Protein AF-K1NGB9-F1 (afdb_monomer_lite)

Radius of gyration: 19.92 Å; chains: 1; bounding box: 55×33×44 Å

Organism: NCBI:txid883092

Foldseek 3Di:
DADPLQCDADPVSDSVNVVVVVVVVVVVVVVDDPVLVVLLVLLVVLVVLLVVLVVLVVCVVPVPDPPPDDDDPPHNPVSVVVVVVSVV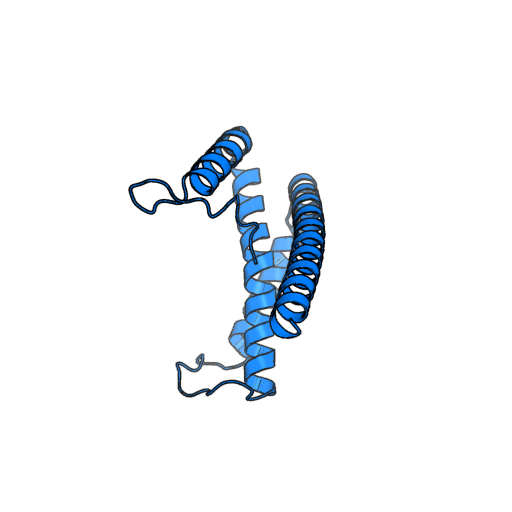VVVVDDPVSVVVSVVVVVVVVVSVVVVVVVVVVVVVVVVVVVVD

Structure (mmCIF, N/CA/C/O backbone):
data_AF-K1NGB9-F1
#
_entry.id   AF-K1NGB9-F1
#
loop_
_atom_site.group_PDB
_atom_site.id
_atom_site.type_symbol
_atom_site.label_atom_id
_atom_site.label_alt_id
_atom_site.label_comp_id
_atom_site.label_asym_id
_atom_site.label_entity_id
_atom_site.label_seq_id
_atom_site.pdbx_PDB_ins_code
_atom_site.Cartn_x
_atom_site.Cartn_y
_atom_site.Cartn_z
_atom_site.occupancy
_atom_site.B_iso_or_equiv
_atom_site.auth_seq_id
_atom_site.auth_comp_id
_atom_site.auth_asym_id
_atom_site.auth_atom_id
_atom_site.pdbx_PDB_model_num
ATOM 1 N N . MET A 1 1 ? 12.039 -2.456 -7.817 1.00 59.19 1 MET A N 1
ATOM 2 C CA . MET A 1 1 ? 10.860 -1.664 -7.423 1.00 59.19 1 MET A CA 1
ATOM 3 C C . MET A 1 1 ? 11.041 -0.980 -6.075 1.00 59.19 1 MET A C 1
ATOM 5 O O . MET A 1 1 ? 11.018 0.227 -6.084 1.00 59.19 1 MET A O 1
ATOM 9 N N . LEU A 1 2 ? 11.270 -1.632 -4.928 1.00 62.78 2 LEU A N 1
ATOM 10 C CA . LEU A 1 2 ? 11.457 -0.864 -3.674 1.00 62.78 2 LEU A CA 1
ATOM 11 C C . LEU A 1 2 ? 12.874 -0.259 -3.520 1.00 62.78 2 LEU A C 1
ATOM 13 O O . LEU A 1 2 ? 13.839 -0.877 -3.981 1.00 62.78 2 LEU A O 1
ATOM 17 N N . PRO A 1 3 ? 13.025 0.904 -2.844 1.00 65.88 3 PRO A N 1
ATOM 18 C CA . PRO A 1 3 ? 14.325 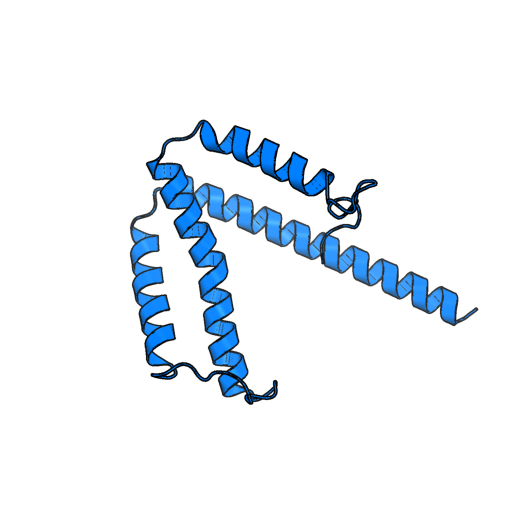1.520 -2.576 1.00 65.88 3 PRO A CA 1
ATOM 19 C C . PRO A 1 3 ? 15.264 0.549 -1.858 1.00 65.88 3 PRO A C 1
ATOM 21 O O . PRO A 1 3 ? 14.867 -0.102 -0.887 1.00 65.88 3 PRO A O 1
ATOM 24 N N . LYS A 1 4 ? 16.537 0.497 -2.277 1.00 69.81 4 LYS A N 1
ATOM 25 C CA . LYS A 1 4 ? 17.555 -0.435 -1.739 1.00 69.81 4 LYS A CA 1
ATOM 26 C C . LYS A 1 4 ? 17.689 -0.397 -0.210 1.00 69.81 4 LYS A C 1
ATOM 28 O O . LYS A 1 4 ? 18.096 -1.381 0.397 1.00 69.81 4 LYS A O 1
ATOM 33 N N . TRP A 1 5 ? 17.331 0.724 0.414 1.00 73.06 5 TRP A N 1
ATOM 34 C CA . TRP A 1 5 ? 17.377 0.899 1.862 1.00 73.06 5 TRP A CA 1
ATOM 35 C C . TRP A 1 5 ? 16.322 0.074 2.621 1.00 73.06 5 TRP A C 1
ATOM 37 O O . TRP A 1 5 ? 16.638 -0.478 3.671 1.00 73.06 5 TRP A O 1
ATOM 47 N N . ILE A 1 6 ? 15.111 -0.095 2.072 1.00 74.75 6 ILE A N 1
ATOM 48 C CA . ILE A 1 6 ? 14.038 -0.888 2.709 1.00 74.75 6 ILE A CA 1
ATOM 49 C C . ILE A 1 6 ? 14.372 -2.385 2.670 1.00 74.75 6 ILE A C 1
ATOM 51 O O . ILE A 1 6 ? 14.095 -3.121 3.615 1.00 74.75 6 ILE A O 1
ATOM 55 N N . GLY A 1 7 ? 15.025 -2.828 1.595 1.00 73.81 7 GLY A N 1
ATOM 56 C CA . GLY A 1 7 ? 15.476 -4.208 1.425 1.00 73.81 7 GLY A CA 1
ATOM 57 C C . GLY A 1 7 ? 16.779 -4.546 2.152 1.00 73.81 7 GLY A C 1
ATOM 58 O O . GLY A 1 7 ? 17.319 -5.625 1.917 1.00 73.81 7 GLY A O 1
ATOM 59 N N . LYS A 1 8 ? 17.329 -3.654 2.992 1.00 77.44 8 LYS A N 1
ATOM 60 C CA . LYS A 1 8 ? 18.610 -3.902 3.662 1.00 77.44 8 LYS A CA 1
ATOM 61 C C . LYS A 1 8 ? 18.480 -5.089 4.615 1.00 77.44 8 LYS A C 1
ATOM 63 O O . LYS A 1 8 ? 17.748 -5.046 5.605 1.00 77.44 8 LYS A O 1
ATOM 68 N N . LYS A 1 9 ? 19.228 -6.143 4.307 1.00 79.19 9 LYS A N 1
ATOM 69 C CA . LYS A 1 9 ? 19.233 -7.386 5.071 1.00 79.19 9 LYS A CA 1
ATOM 70 C C . LYS A 1 9 ? 20.263 -7.347 6.203 1.00 79.19 9 LYS A C 1
ATOM 72 O O . LYS A 1 9 ? 21.272 -6.648 6.110 1.00 79.19 9 LYS A O 1
ATOM 77 N N . ASN A 1 10 ? 19.984 -8.060 7.290 1.00 81.75 10 ASN A N 1
ATOM 78 C CA . ASN A 1 10 ? 20.920 -8.278 8.398 1.00 81.75 10 ASN A CA 1
ATOM 79 C C . ASN A 1 10 ? 21.771 -9.547 8.152 1.00 81.75 10 ASN A C 1
ATOM 81 O O . ASN A 1 10 ? 21.572 -10.244 7.162 1.00 81.75 10 ASN A O 1
ATOM 85 N N . LYS A 1 11 ? 22.687 -9.885 9.071 1.00 75.75 11 LYS A N 1
ATOM 86 C CA . LYS A 1 11 ? 23.576 -11.065 9.015 1.00 75.75 11 LYS A CA 1
ATOM 87 C C . LYS A 1 11 ? 22.857 -12.415 8.823 1.00 75.75 11 LYS A C 1
ATOM 89 O O . LYS A 1 11 ? 23.482 -13.355 8.360 1.00 75.75 11 LYS A O 1
ATOM 94 N N . HIS A 1 12 ? 21.565 -12.497 9.148 1.00 81.06 12 HIS A N 1
ATOM 95 C CA . HIS A 1 12 ? 20.712 -13.681 8.958 1.00 81.06 12 HIS A CA 1
ATOM 96 C C . HIS A 1 12 ? 19.797 -13.575 7.721 1.00 81.06 12 HIS A C 1
ATOM 98 O O . HIS A 1 12 ? 18.737 -14.185 7.683 1.00 81.06 12 HIS A O 1
ATOM 104 N N . ASP A 1 13 ? 20.143 -12.721 6.753 1.00 78.19 13 ASP A N 1
ATOM 105 C CA . ASP A 1 13 ? 19.395 -12.473 5.508 1.00 78.19 13 ASP A CA 1
ATOM 106 C C . ASP A 1 13 ? 17.949 -11.939 5.688 1.00 78.19 13 ASP A C 1
ATOM 108 O O . ASP A 1 13 ? 17.181 -11.810 4.736 1.00 78.19 13 ASP A O 1
ATOM 112 N N . ALA A 1 14 ? 17.577 -11.538 6.908 1.00 80.06 14 ALA A N 1
ATOM 113 C CA . ALA A 1 14 ? 16.288 -10.918 7.210 1.00 80.06 14 ALA A CA 1
ATOM 114 C C . ALA A 1 14 ? 16.283 -9.414 6.884 1.00 80.06 14 ALA A C 1
ATOM 116 O O . ALA A 1 14 ? 17.198 -8.684 7.281 1.00 80.06 14 ALA A O 1
ATOM 117 N N . ALA A 1 15 ? 15.229 -8.928 6.220 1.00 85.62 15 ALA A N 1
ATOM 118 C CA . ALA A 1 15 ? 15.016 -7.512 5.901 1.00 85.62 15 ALA A CA 1
ATOM 119 C C . ALA A 1 15 ? 14.595 -6.707 7.147 1.00 85.62 15 ALA A C 1
ATOM 121 O O . ALA A 1 15 ? 13.429 -6.358 7.330 1.00 85.62 15 ALA A O 1
ATOM 122 N N . TRP A 1 16 ? 15.554 -6.429 8.031 1.00 84.56 16 TRP A N 1
ATOM 123 C CA . TRP A 1 16 ? 15.291 -5.838 9.347 1.00 84.56 16 TRP A CA 1
ATOM 124 C C . TRP A 1 16 ? 14.622 -4.456 9.273 1.00 84.56 16 TRP A C 1
ATOM 126 O O . TRP A 1 16 ? 13.780 -4.146 10.112 1.00 84.56 16 TRP A O 1
ATOM 136 N N . VAL A 1 17 ? 14.945 -3.653 8.249 1.00 85.81 17 VAL A N 1
ATOM 137 C CA . VAL A 1 17 ? 14.340 -2.325 8.039 1.00 85.81 17 VAL A CA 1
ATOM 138 C C . VAL A 1 17 ? 12.846 -2.454 7.745 1.00 85.81 17 VAL A C 1
ATOM 140 O O . VAL A 1 17 ? 12.041 -1.740 8.338 1.00 85.81 17 VAL A O 1
ATOM 143 N N . ALA A 1 18 ? 12.460 -3.394 6.878 1.00 86.00 18 ALA A N 1
ATOM 144 C CA . ALA A 1 18 ? 11.060 -3.650 6.550 1.00 86.00 18 ALA A CA 1
ATOM 145 C C . ALA A 1 18 ? 10.271 -4.153 7.769 1.00 86.00 18 ALA A C 1
ATOM 147 O O . ALA A 1 18 ? 9.149 -3.706 8.002 1.00 86.00 18 ALA A O 1
ATOM 148 N N . ILE A 1 19 ? 10.880 -5.026 8.581 1.00 88.88 19 ILE A N 1
ATOM 149 C CA . ILE A 1 19 ? 10.266 -5.535 9.815 1.00 88.88 19 ILE A CA 1
ATOM 150 C C . ILE A 1 19 ? 10.007 -4.383 10.787 1.00 88.88 19 ILE A C 1
ATOM 152 O O . ILE A 1 19 ? 8.875 -4.210 11.235 1.00 88.88 19 ILE A O 1
ATOM 156 N N . LEU A 1 20 ? 11.016 -3.553 11.064 1.00 90.94 20 LEU A N 1
ATOM 157 C CA . LEU A 1 20 ? 10.871 -2.421 11.978 1.00 90.94 20 LEU A CA 1
ATOM 158 C C . LEU A 1 20 ? 9.808 -1.428 11.487 1.00 90.94 20 LEU A C 1
ATOM 160 O O . LEU A 1 20 ? 8.968 -0.987 12.267 1.00 90.94 20 LEU A O 1
ATOM 164 N N . LEU A 1 21 ? 9.799 -1.128 10.186 1.00 88.44 21 LEU A N 1
ATOM 165 C CA . LEU A 1 21 ? 8.797 -0.259 9.575 1.00 88.44 21 LEU A CA 1
ATOM 166 C C . LEU A 1 21 ? 7.378 -0.827 9.749 1.00 88.44 21 LEU A C 1
ATOM 168 O O . LEU A 1 21 ? 6.476 -0.113 10.184 1.00 88.44 21 LEU A O 1
ATOM 172 N N . SER A 1 22 ? 7.186 -2.120 9.473 1.00 89.94 22 SER A N 1
ATOM 173 C CA . SER A 1 22 ? 5.889 -2.786 9.648 1.00 89.94 22 SER A CA 1
ATOM 174 C C . SER A 1 22 ? 5.433 -2.817 11.111 1.00 89.94 22 SER A C 1
ATOM 176 O O . SER A 1 22 ? 4.251 -2.610 11.389 1.00 89.94 22 SER A O 1
ATOM 178 N N . ALA A 1 23 ? 6.365 -2.988 12.055 1.00 92.38 23 ALA A N 1
ATOM 179 C CA . ALA A 1 23 ? 6.078 -2.981 13.484 1.00 92.38 23 ALA A CA 1
ATOM 180 C C . ALA A 1 23 ? 5.613 -1.597 13.963 1.00 92.38 23 ALA A C 1
ATOM 182 O O . ALA A 1 23 ? 4.617 -1.502 14.676 1.00 92.38 23 ALA A O 1
ATOM 183 N N . ILE A 1 24 ? 6.274 -0.523 13.516 1.00 92.62 24 ILE A N 1
ATOM 184 C CA . ILE A 1 24 ? 5.886 0.859 13.843 1.00 92.62 24 ILE A CA 1
ATOM 185 C C . ILE A 1 24 ? 4.494 1.174 13.286 1.00 92.62 24 ILE A C 1
ATOM 187 O O . ILE A 1 24 ? 3.640 1.682 14.008 1.00 92.62 24 ILE A O 1
ATOM 191 N N . ILE A 1 25 ? 4.236 0.829 12.021 1.00 89.31 25 ILE A N 1
ATOM 192 C CA . ILE A 1 25 ? 2.926 1.046 11.390 1.00 89.31 25 ILE A CA 1
ATOM 193 C C . ILE A 1 25 ? 1.829 0.284 12.149 1.00 89.31 25 ILE A C 1
ATOM 195 O O . ILE A 1 25 ? 0.773 0.844 12.443 1.00 89.31 25 ILE A O 1
ATOM 199 N N . THR A 1 26 ? 2.098 -0.967 12.530 1.00 89.81 26 THR A N 1
ATOM 200 C CA . THR A 1 26 ? 1.163 -1.794 13.307 1.00 89.81 26 THR A CA 1
ATOM 201 C C . THR A 1 26 ? 0.887 -1.195 14.687 1.00 89.81 26 THR A C 1
ATOM 203 O O . THR A 1 26 ? -0.267 -1.135 15.106 1.00 89.81 26 THR A O 1
ATOM 206 N N . MET A 1 27 ? 1.918 -0.692 15.373 1.00 90.56 27 MET A N 1
ATOM 207 C CA . MET A 1 27 ? 1.787 -0.036 16.678 1.00 90.56 27 MET A CA 1
ATOM 208 C C . MET A 1 27 ? 0.930 1.234 16.611 1.00 90.56 27 MET A C 1
ATOM 210 O O . MET A 1 27 ? 0.195 1.530 17.546 1.00 90.56 27 MET A O 1
ATOM 214 N N . ILE A 1 28 ? 0.980 1.971 15.502 1.00 88.94 28 ILE A N 1
ATOM 215 C CA . ILE A 1 28 ? 0.112 3.136 15.297 1.00 88.94 28 ILE A CA 1
ATOM 216 C C . ILE A 1 28 ? -1.329 2.679 15.036 1.00 88.94 28 ILE A C 1
ATOM 218 O O . ILE A 1 28 ? -2.267 3.200 15.640 1.00 88.94 28 ILE A O 1
ATOM 222 N N . LEU A 1 29 ? -1.518 1.683 14.168 1.00 86.38 29 LEU A N 1
ATOM 223 C CA . LEU A 1 29 ? -2.839 1.197 13.758 1.00 86.38 29 LEU A CA 1
ATOM 224 C C . LEU A 1 29 ? -3.621 0.537 14.899 1.00 86.38 29 LEU A C 1
ATOM 226 O O . LEU A 1 29 ? -4.827 0.748 14.991 1.00 86.38 29 LEU A O 1
ATOM 230 N N . ILE A 1 30 ? -2.965 -0.210 15.793 1.00 89.38 30 ILE A N 1
ATOM 231 C CA . ILE A 1 30 ? -3.646 -0.933 16.883 1.00 89.38 30 ILE A CA 1
ATOM 232 C C . ILE A 1 30 ? -4.347 -0.005 17.890 1.00 89.38 30 ILE A C 1
ATOM 234 O O . ILE A 1 30 ? -5.244 -0.440 18.603 1.00 89.38 30 ILE A O 1
ATOM 238 N N . THR A 1 31 ? -3.984 1.282 17.929 1.00 88.19 31 THR A N 1
ATOM 239 C CA . THR A 1 31 ? -4.657 2.290 18.771 1.00 88.19 31 THR A CA 1
ATOM 240 C C . THR A 1 31 ? -6.076 2.624 18.302 1.00 88.19 31 THR A C 1
ATOM 242 O O . THR A 1 31 ? -6.832 3.277 19.020 1.00 88.19 31 THR A O 1
ATOM 245 N N . GLN A 1 32 ? -6.437 2.217 17.084 1.00 85.62 32 GLN A N 1
ATOM 246 C CA . GLN A 1 32 ? -7.720 2.520 16.463 1.00 85.62 32 GLN A CA 1
ATOM 247 C C . GLN A 1 32 ? -8.770 1.441 16.759 1.00 85.62 32 GLN A C 1
ATOM 249 O O . GLN A 1 32 ? -8.467 0.345 17.226 1.00 85.62 32 GLN A O 1
ATOM 254 N N . SER A 1 33 ? -10.040 1.740 16.471 1.00 88.62 33 SER A N 1
ATOM 255 C CA . SER A 1 33 ? -11.134 0.800 16.724 1.00 88.62 33 SER A CA 1
ATOM 256 C C . SER A 1 33 ? -11.075 -0.431 15.813 1.00 88.62 33 SER A C 1
ATOM 258 O O . SER A 1 33 ? -10.661 -0.358 14.654 1.00 88.62 33 SER A O 1
ATOM 260 N N . TYR A 1 34 ? -11.578 -1.562 16.316 1.00 86.50 34 TYR A N 1
ATOM 261 C CA . TYR A 1 34 ? -11.683 -2.807 15.551 1.00 86.50 34 TYR A CA 1
ATOM 262 C C . TYR A 1 34 ? -12.409 -2.612 14.209 1.00 86.50 34 TYR A C 1
ATOM 264 O O . TYR A 1 34 ? -11.898 -3.009 13.166 1.00 86.50 34 TYR A O 1
ATOM 272 N N . LEU A 1 35 ? -13.559 -1.924 14.211 1.00 85.00 35 LEU A N 1
ATOM 273 C CA . LEU A 1 35 ? -14.336 -1.661 12.991 1.00 85.00 35 LEU A CA 1
ATOM 274 C C . LEU A 1 35 ? -13.558 -0.827 11.962 1.00 85.00 35 LEU A C 1
ATOM 276 O O . LEU A 1 35 ? -13.692 -1.044 10.756 1.00 85.00 35 LEU A O 1
ATOM 280 N N . PHE A 1 36 ? -12.725 0.106 12.424 1.00 84.75 36 PHE A N 1
ATOM 281 C CA . PHE A 1 36 ? -11.858 0.879 11.543 1.00 84.75 36 PHE A CA 1
ATOM 282 C C . PHE A 1 36 ? -10.755 0.004 10.929 1.00 84.75 36 PHE A C 1
ATOM 284 O O . PHE A 1 36 ? -10.537 0.070 9.719 1.00 84.75 36 PHE A O 1
ATOM 291 N N . LEU A 1 37 ? -10.119 -0.863 11.723 1.00 86.69 37 LEU A N 1
ATOM 292 C CA . LEU A 1 37 ? -9.109 -1.812 11.240 1.00 86.69 37 LEU A CA 1
ATOM 293 C C . LEU A 1 37 ? -9.676 -2.779 10.195 1.00 86.69 37 LEU A C 1
ATOM 295 O O . LEU A 1 37 ? -9.078 -2.954 9.134 1.00 86.69 37 LEU A O 1
ATOM 299 N N . VAL A 1 38 ? -10.856 -3.347 10.465 1.00 85.38 38 VAL A N 1
ATOM 300 C CA . VAL A 1 38 ? -11.591 -4.204 9.521 1.00 85.38 38 VAL A CA 1
ATOM 301 C C . VAL A 1 38 ? -11.833 -3.4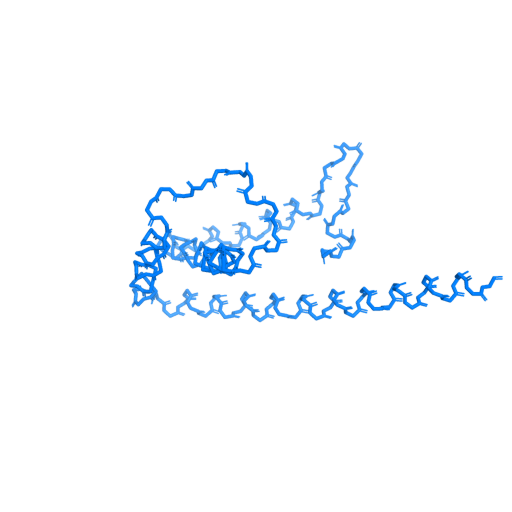54 8.216 1.00 85.38 38 VAL A C 1
ATOM 303 O O . VAL A 1 38 ? -11.525 -3.965 7.143 1.00 85.38 38 VAL A O 1
ATOM 306 N N . SER A 1 39 ? -12.306 -2.209 8.301 1.00 83.81 39 SER A N 1
ATOM 307 C CA . SER A 1 39 ? -12.568 -1.392 7.116 1.00 83.81 39 SER A CA 1
ATOM 308 C C . SER A 1 39 ? -11.296 -1.135 6.294 1.00 83.81 39 SER A C 1
ATOM 310 O O . SER A 1 39 ? -11.322 -1.235 5.069 1.00 83.81 39 SER A O 1
ATOM 312 N N . CYS A 1 40 ? -10.161 -0.876 6.953 1.00 84.25 40 CYS A N 1
ATOM 313 C CA . CYS A 1 40 ? -8.859 -0.731 6.296 1.00 84.25 40 CYS A CA 1
ATOM 314 C C . CYS A 1 40 ? -8.390 -2.016 5.598 1.00 84.25 40 CYS A C 1
ATOM 316 O O . CYS A 1 40 ? -7.909 -1.942 4.470 1.00 84.25 40 CYS A O 1
ATOM 318 N N . ILE A 1 41 ? -8.530 -3.190 6.224 1.00 86.44 41 ILE A N 1
ATOM 319 C CA . ILE A 1 41 ? -8.132 -4.476 5.616 1.00 86.44 41 ILE A CA 1
ATOM 320 C C . ILE A 1 41 ? -8.981 -4.779 4.384 1.00 86.44 41 ILE A C 1
ATOM 322 O O . ILE A 1 41 ? -8.458 -5.214 3.354 1.00 86.44 41 ILE A O 1
ATOM 326 N N . VAL A 1 42 ? -10.285 -4.519 4.473 1.00 83.50 42 VAL A N 1
ATOM 327 C CA . VAL A 1 42 ? -11.186 -4.670 3.336 1.00 83.50 42 VAL A CA 1
ATOM 328 C C . VAL A 1 42 ? -10.722 -3.730 2.215 1.00 83.50 42 VAL A C 1
ATOM 330 O O . VAL A 1 42 ? -10.457 -4.205 1.115 1.00 83.50 42 VAL A O 1
ATOM 333 N N . LEU A 1 43 ? -10.500 -2.438 2.493 1.00 83.81 43 LEU A N 1
ATOM 334 C CA . LEU A 1 43 ? -9.997 -1.466 1.510 1.00 83.81 43 LEU A CA 1
ATOM 335 C C . LEU A 1 43 ? -8.644 -1.865 0.885 1.00 83.81 43 LEU A C 1
ATOM 337 O O . LEU A 1 43 ? -8.443 -1.703 -0.317 1.00 83.81 43 LEU A O 1
ATOM 341 N N . ALA A 1 44 ? -7.715 -2.411 1.668 1.00 85.69 44 ALA A N 1
ATOM 342 C CA . ALA A 1 44 ? -6.440 -2.906 1.151 1.00 85.69 44 ALA A CA 1
ATOM 343 C C . ALA A 1 44 ? -6.646 -4.087 0.187 1.00 85.69 44 ALA A C 1
ATOM 345 O O . ALA A 1 44 ? -6.074 -4.113 -0.904 1.00 85.69 44 ALA A O 1
ATOM 346 N N . SER A 1 45 ? -7.529 -5.019 0.554 1.00 84.94 45 SER A N 1
ATOM 347 C CA . SER A 1 45 ? -7.903 -6.160 -0.288 1.00 84.94 45 SER A CA 1
ATOM 348 C C . SER A 1 45 ? -8.533 -5.699 -1.601 1.00 84.94 45 SER A C 1
ATOM 350 O O . SER A 1 45 ? -8.242 -6.255 -2.651 1.00 84.94 45 SER A O 1
ATOM 352 N N . PHE A 1 46 ? -9.327 -4.627 -1.576 1.00 81.94 46 PHE A N 1
ATOM 353 C CA . PHE A 1 46 ? -9.876 -3.991 -2.774 1.00 81.94 46 PHE A CA 1
ATOM 354 C C . PHE A 1 46 ? -8.813 -3.499 -3.745 1.00 81.94 46 PHE A C 1
ATOM 356 O O . PHE A 1 46 ? -8.829 -3.852 -4.926 1.00 81.94 46 PHE A O 1
ATOM 363 N N . ILE A 1 47 ? -7.886 -2.691 -3.230 1.00 83.19 47 ILE A N 1
ATOM 364 C CA . ILE A 1 47 ? -6.790 -2.112 -4.010 1.00 83.19 47 ILE A CA 1
ATOM 365 C C . ILE A 1 47 ? -5.921 -3.222 -4.610 1.00 83.19 47 ILE A C 1
ATOM 367 O O . ILE A 1 47 ? -5.400 -3.061 -5.707 1.00 83.19 47 ILE A O 1
ATOM 371 N N . GLN A 1 48 ? -5.793 -4.363 -3.931 1.00 84.31 48 GLN A N 1
ATOM 372 C CA . GLN A 1 48 ? -5.049 -5.517 -4.426 1.00 84.31 48 GLN A CA 1
ATOM 373 C C . GLN A 1 48 ? -5.842 -6.369 -5.434 1.00 84.31 48 GLN A C 1
ATOM 375 O O . GLN A 1 48 ? -5.307 -6.771 -6.473 1.00 84.31 48 GLN A O 1
ATOM 380 N N . TYR A 1 49 ? -7.101 -6.690 -5.139 1.00 83.81 49 TYR A N 1
ATOM 381 C CA . TYR A 1 49 ? -7.883 -7.653 -5.911 1.00 83.81 49 TYR A CA 1
ATOM 382 C C . TYR A 1 49 ? -8.420 -7.073 -7.213 1.00 83.81 49 TYR A C 1
ATOM 384 O O . TYR A 1 49 ? -8.401 -7.784 -8.215 1.00 83.81 49 TYR A O 1
ATOM 392 N N . VAL A 1 50 ? -8.821 -5.797 -7.251 1.00 82.69 50 VAL A N 1
ATOM 393 C CA . VAL A 1 50 ? -9.344 -5.179 -8.482 1.00 82.69 50 VAL A CA 1
ATOM 394 C C . VAL A 1 50 ? -8.294 -5.193 -9.607 1.00 82.69 50 VAL A C 1
ATOM 396 O O . VAL A 1 50 ? -8.589 -5.751 -10.667 1.00 82.69 50 VAL A O 1
ATOM 399 N N . PRO A 1 51 ? -7.051 -4.700 -9.415 1.00 84.25 51 PRO A N 1
ATOM 400 C CA . PRO A 1 51 ? -6.023 -4.768 -10.453 1.00 84.25 51 PRO A CA 1
ATOM 401 C C . PRO A 1 51 ? -5.638 -6.203 -10.809 1.00 84.25 51 PRO A C 1
ATOM 403 O O . PRO A 1 51 ? -5.405 -6.492 -11.978 1.00 84.25 51 PRO A O 1
ATOM 406 N N . SER A 1 52 ? -5.611 -7.114 -9.832 1.00 84.12 52 SER A N 1
ATOM 407 C CA . SER A 1 52 ? -5.294 -8.527 -10.074 1.00 84.12 52 SER A CA 1
ATOM 408 C C . SER A 1 52 ? -6.345 -9.199 -10.966 1.00 84.12 52 SER A C 1
ATOM 410 O O . SER A 1 52 ? -6.000 -9.887 -11.925 1.00 84.12 52 SER A O 1
ATOM 412 N N . ILE A 1 53 ? -7.632 -8.956 -10.699 1.00 82.00 53 ILE A N 1
ATOM 413 C CA . ILE A 1 53 ? -8.750 -9.436 -11.520 1.00 82.00 53 ILE A CA 1
ATOM 414 C C . ILE A 1 53 ? -8.662 -8.854 -12.936 1.00 82.00 53 ILE A C 1
ATOM 416 O O . ILE A 1 53 ? -8.735 -9.600 -13.914 1.00 82.00 53 ILE A O 1
ATOM 420 N N . LEU A 1 54 ? -8.460 -7.539 -13.060 1.00 81.31 54 LEU A N 1
ATOM 421 C CA . LEU A 1 54 ? -8.319 -6.876 -14.359 1.00 81.31 54 LEU A CA 1
ATOM 422 C C . LEU A 1 54 ? -7.105 -7.397 -15.140 1.00 81.31 54 LEU A C 1
ATOM 424 O O . LEU A 1 54 ? -7.198 -7.591 -16.352 1.00 81.31 54 LEU A O 1
ATOM 428 N N . ALA A 1 55 ? -5.995 -7.687 -14.460 1.00 81.56 55 ALA A N 1
ATOM 429 C CA . ALA A 1 55 ? -4.817 -8.293 -15.068 1.00 81.56 55 ALA A CA 1
ATOM 430 C C . ALA A 1 55 ? -5.131 -9.687 -15.628 1.00 81.56 55 ALA A C 1
ATOM 432 O O . ALA A 1 55 ? -4.769 -9.971 -16.764 1.00 81.56 55 ALA A O 1
ATOM 433 N N . VAL A 1 56 ? -5.878 -10.528 -14.901 1.00 78.44 56 VAL A N 1
ATOM 434 C CA . VAL A 1 56 ? -6.325 -11.840 -15.409 1.00 78.44 56 VAL A CA 1
ATOM 435 C C . VAL A 1 56 ? -7.207 -11.689 -16.650 1.00 78.44 56 VAL A C 1
ATOM 437 O O . VAL A 1 56 ? -7.033 -12.435 -17.614 1.00 78.44 56 VAL A O 1
ATOM 440 N N . ILE A 1 57 ? -8.131 -10.721 -16.659 1.00 77.06 57 ILE A N 1
ATOM 441 C CA . ILE A 1 57 ? -8.984 -10.437 -17.824 1.00 77.06 57 ILE A CA 1
ATOM 442 C C . ILE A 1 57 ? -8.126 -10.013 -19.020 1.00 77.06 57 ILE A C 1
ATOM 444 O O . ILE A 1 57 ? -8.280 -10.575 -20.107 1.00 77.06 57 ILE A O 1
ATOM 448 N N . LYS A 1 58 ? -7.194 -9.074 -18.806 1.00 79.50 58 LYS A N 1
ATOM 449 C CA . LYS A 1 58 ? -6.271 -8.578 -19.832 1.00 79.50 58 LYS A CA 1
ATOM 450 C C . LYS A 1 58 ? -5.399 -9.704 -20.384 1.00 79.50 58 LYS A C 1
ATOM 452 O O . LYS A 1 58 ? -5.385 -9.892 -21.591 1.00 79.50 58 LYS A O 1
ATOM 457 N N . PHE A 1 59 ? -4.746 -10.491 -19.531 1.00 75.50 59 PHE A N 1
ATOM 458 C CA . PHE A 1 59 ? -3.861 -11.582 -19.955 1.00 75.50 59 PHE A CA 1
ATOM 459 C C . PHE A 1 59 ? -4.601 -12.710 -20.677 1.00 75.50 59 PHE A C 1
ATOM 461 O O . PHE A 1 59 ? -4.077 -13.260 -21.645 1.00 75.50 59 PHE A O 1
ATOM 468 N N . LYS A 1 60 ? -5.836 -13.035 -20.267 1.00 71.44 60 LYS A N 1
ATOM 469 C CA . LYS A 1 60 ? -6.687 -13.970 -21.020 1.00 71.44 60 LYS A CA 1
ATOM 470 C C . LYS A 1 60 ? -7.061 -13.432 -22.401 1.00 71.44 60 LYS A C 1
ATOM 472 O O . LYS A 1 60 ? -7.142 -14.217 -23.336 1.00 71.44 60 LYS A O 1
ATOM 477 N N . HIS A 1 61 ? -7.293 -12.125 -22.521 1.00 71.50 61 HIS A N 1
ATOM 478 C CA . HIS A 1 61 ? -7.661 -11.495 -23.787 1.00 71.50 61 HIS A CA 1
ATOM 479 C C . HIS A 1 61 ? -6.460 -11.316 -24.733 1.00 71.50 61 HIS A C 1
ATOM 481 O O . HIS A 1 61 ? -6.606 -11.492 -25.937 1.00 71.50 61 HIS A O 1
ATOM 487 N N . THR A 1 62 ? -5.274 -10.976 -24.215 1.00 67.00 62 THR A N 1
ATOM 488 C CA . THR A 1 62 ? -4.086 -10.675 -25.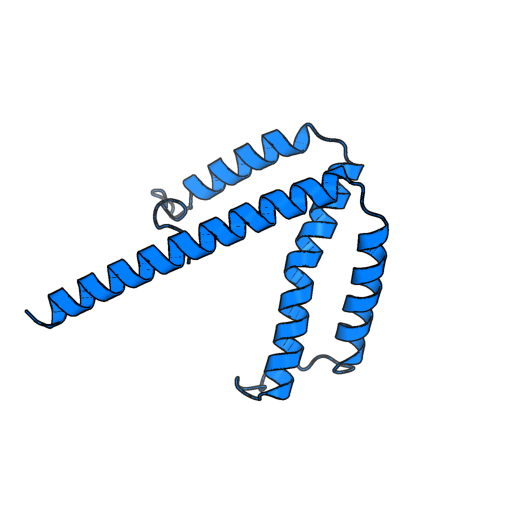036 1.00 67.00 62 THR A CA 1
ATOM 489 C C . THR A 1 62 ? -3.184 -11.878 -25.325 1.00 67.00 62 THR A C 1
ATOM 491 O O . THR A 1 62 ? -2.290 -11.751 -26.151 1.00 67.00 62 THR A O 1
ATOM 494 N N . ASN A 1 63 ? -3.394 -13.043 -24.694 1.00 64.00 63 ASN A N 1
ATOM 495 C CA . ASN A 1 63 ? -2.568 -14.258 -24.861 1.00 64.00 63 ASN A CA 1
ATOM 496 C C . ASN A 1 63 ? -1.049 -14.059 -24.632 1.00 64.00 63 ASN A C 1
ATOM 498 O O . ASN A 1 63 ? -0.252 -14.911 -25.017 1.00 64.00 63 ASN A O 1
ATOM 502 N N . GLU A 1 64 ? -0.627 -12.976 -23.972 1.00 58.25 64 GLU A N 1
ATOM 503 C CA . GLU A 1 64 ? 0.794 -12.596 -23.860 1.00 58.25 64 GLU A CA 1
ATOM 504 C C . GLU A 1 64 ? 1.619 -13.396 -22.833 1.00 58.25 64 GLU A C 1
ATOM 506 O O . GLU A 1 64 ? 2.790 -13.104 -22.614 1.00 58.25 64 GLU A O 1
ATOM 511 N N . PHE A 1 65 ? 1.062 -14.445 -22.228 1.00 56.91 65 PHE A N 1
ATOM 512 C CA . PHE A 1 65 ? 1.804 -15.370 -21.366 1.00 56.91 65 PHE A CA 1
ATOM 513 C C . PHE A 1 65 ? 1.367 -16.809 -21.653 1.00 56.91 65 PHE A C 1
ATOM 515 O O . PHE A 1 65 ? 0.186 -17.024 -21.940 1.00 56.91 65 PHE A O 1
ATOM 522 N N . PRO A 1 66 ? 2.270 -17.812 -21.581 1.00 56.72 66 PRO A N 1
ATOM 523 C CA . PRO A 1 66 ? 1.904 -19.200 -21.833 1.00 56.72 66 PRO A CA 1
ATOM 524 C C . PRO A 1 66 ? 0.803 -19.624 -20.854 1.00 56.72 66 PRO A C 1
ATOM 526 O O . PRO A 1 66 ? 1.044 -19.878 -19.677 1.00 56.72 66 PRO A O 1
ATOM 529 N N . ASN A 1 67 ? -0.427 -19.712 -21.363 1.00 54.78 67 ASN A N 1
ATOM 530 C CA . ASN A 1 67 ? -1.655 -20.069 -20.643 1.00 54.78 67 ASN A CA 1
ATOM 531 C C . ASN A 1 67 ? -1.710 -21.573 -20.270 1.00 54.78 67 ASN A C 1
ATOM 533 O O . ASN A 1 67 ? -2.789 -22.161 -20.166 1.00 54.78 67 ASN A O 1
ATOM 537 N N . ASN A 1 68 ? -0.547 -22.204 -20.073 1.00 55.81 68 ASN A N 1
ATOM 538 C CA . ASN A 1 68 ? -0.368 -23.636 -19.808 1.00 55.81 68 ASN A CA 1
ATOM 539 C C . ASN A 1 68 ? -0.577 -24.010 -18.325 1.00 55.81 68 ASN A C 1
ATOM 541 O O . ASN A 1 68 ? -0.321 -25.145 -17.934 1.00 55.81 68 ASN A O 1
ATOM 545 N N . GLY A 1 69 ? -1.019 -23.059 -17.497 1.00 64.75 69 GLY A N 1
ATOM 546 C CA . GLY A 1 69 ? -1.344 -23.259 -16.084 1.00 64.75 69 GLY A CA 1
ATOM 547 C C . GLY A 1 69 ? -2.844 -23.429 -15.808 1.00 64.75 69 GLY A C 1
ATOM 548 O O . GLY A 1 69 ? -3.663 -23.605 -16.710 1.00 64.75 69 GLY A O 1
ATOM 549 N N . PHE A 1 70 ? -3.211 -23.355 -14.526 1.00 62.03 70 PHE A N 1
ATOM 550 C CA . PHE A 1 70 ? -4.591 -23.473 -14.049 1.00 62.03 70 PHE A CA 1
ATOM 551 C C . PHE A 1 70 ? -5.521 -22.430 -14.692 1.00 62.03 70 PHE A C 1
ATOM 553 O O . PHE A 1 70 ? -5.312 -21.221 -14.574 1.00 62.03 70 PHE A O 1
ATOM 560 N N . LYS A 1 71 ? -6.592 -22.903 -15.337 1.00 66.00 71 LYS A N 1
ATOM 561 C CA . LYS A 1 71 ? -7.661 -22.061 -15.879 1.00 66.00 71 LYS A CA 1
ATOM 562 C C . LYS A 1 71 ? -8.805 -22.013 -14.876 1.00 66.00 71 LYS A C 1
ATOM 564 O O . LYS A 1 71 ? -9.356 -23.046 -14.516 1.00 66.00 71 LYS A O 1
ATOM 569 N N . LEU A 1 72 ? -9.180 -20.801 -14.468 1.00 65.38 72 LEU A N 1
ATOM 570 C CA . LEU A 1 72 ? -10.337 -20.573 -13.600 1.00 65.38 72 LEU A CA 1
ATOM 571 C C . LEU A 1 72 ? -11.600 -21.252 -14.171 1.00 65.38 72 LEU A C 1
ATOM 573 O O . LEU A 1 72 ? -11.997 -20.898 -15.293 1.00 65.38 72 LEU A O 1
ATOM 577 N N . PRO A 1 73 ? -12.243 -22.174 -13.424 1.00 66.50 73 PRO A N 1
ATOM 578 C CA . PRO A 1 73 ? -13.565 -22.674 -13.786 1.00 66.50 73 PRO A CA 1
ATOM 579 C C . PRO A 1 73 ? -14.539 -21.486 -13.808 1.00 66.50 73 PRO A C 1
ATOM 581 O O . PRO A 1 73 ? -14.378 -20.549 -13.035 1.00 66.50 73 PRO A O 1
ATOM 584 N N . PHE A 1 74 ? -15.506 -21.472 -14.729 1.00 67.94 74 PHE A N 1
ATOM 585 C CA . PHE A 1 74 ? -16.444 -20.352 -14.963 1.00 67.94 74 PHE A CA 1
ATOM 586 C C . PHE A 1 74 ? -15.864 -19.047 -15.554 1.00 67.94 74 PHE A C 1
ATOM 588 O O . PHE A 1 74 ? -16.582 -18.053 -15.681 1.00 67.94 74 PHE A O 1
ATOM 595 N N . GLY A 1 75 ? -14.607 -19.034 -16.014 1.00 73.12 75 GLY A N 1
ATOM 596 C CA . GLY A 1 75 ? -14.112 -17.991 -16.922 1.00 73.12 75 GLY A CA 1
ATOM 597 C C . GLY A 1 75 ? -14.197 -16.564 -16.358 1.00 73.12 75 GLY A C 1
ATOM 598 O O . GLY A 1 75 ? -13.512 -16.249 -15.389 1.00 73.12 75 GLY A O 1
ATOM 599 N N . TYR A 1 76 ? -14.982 -15.699 -17.010 1.00 74.19 76 TYR A N 1
ATOM 600 C CA . TYR A 1 76 ? -15.163 -14.282 -16.654 1.00 74.19 76 TYR A CA 1
ATOM 601 C C . TYR A 1 76 ? -16.259 -14.030 -15.605 1.00 74.19 76 TYR A C 1
ATOM 603 O O . TYR A 1 76 ? -16.322 -12.937 -15.047 1.00 74.19 76 TYR A O 1
ATOM 611 N N . VAL A 1 77 ? -17.085 -15.034 -15.288 1.00 80.94 77 VAL A N 1
ATOM 612 C CA . VAL A 1 77 ? -18.226 -14.890 -14.366 1.00 80.94 77 VAL A CA 1
ATOM 613 C C . VAL A 1 77 ? -17.760 -14.660 -12.928 1.00 80.94 77 VAL A C 1
ATOM 615 O O . VAL A 1 77 ? -18.238 -13.741 -12.266 1.00 80.94 77 VAL A O 1
ATOM 618 N N . ILE A 1 78 ? -16.788 -15.448 -12.456 1.00 81.06 78 ILE A N 1
ATOM 619 C CA . ILE A 1 78 ? -16.226 -15.305 -11.102 1.00 81.06 78 ILE A CA 1
ATOM 620 C C . ILE A 1 78 ? -15.577 -13.922 -10.905 1.00 81.06 78 ILE A C 1
ATOM 622 O O . ILE A 1 78 ? -15.922 -13.252 -9.931 1.00 81.06 78 ILE A O 1
ATOM 626 N N . PRO A 1 79 ? -14.696 -13.440 -11.809 1.00 77.38 79 PRO A N 1
ATOM 627 C CA . PRO A 1 79 ? -14.144 -12.095 -11.686 1.00 77.38 79 PRO A CA 1
ATOM 628 C C . PRO A 1 79 ? -15.200 -10.979 -11.711 1.00 77.38 79 PRO A C 1
ATOM 630 O O . PRO A 1 79 ? -15.080 -10.020 -10.952 1.00 77.38 79 PRO A O 1
ATOM 633 N N . ALA A 1 80 ? -16.242 -11.098 -12.541 1.00 80.00 80 ALA A N 1
ATOM 634 C CA . ALA A 1 80 ? -17.318 -10.109 -12.602 1.00 80.00 80 ALA A CA 1
ATOM 635 C C . ALA A 1 80 ? -18.121 -10.044 -11.291 1.00 80.00 80 ALA A C 1
ATOM 637 O O . ALA A 1 80 ? -18.341 -8.958 -10.759 1.00 80.00 80 ALA A O 1
ATOM 638 N N . LEU A 1 81 ? -18.499 -11.197 -10.726 1.00 83.56 81 LEU A N 1
ATOM 639 C CA . LEU A 1 81 ? -19.170 -11.266 -9.422 1.00 83.56 81 LEU A CA 1
ATOM 640 C C . LEU A 1 81 ? -18.300 -10.693 -8.303 1.00 83.56 81 LEU A C 1
ATOM 642 O O . LEU A 1 81 ? -18.797 -9.929 -7.476 1.00 83.56 81 LEU A O 1
ATOM 646 N N . ALA A 1 82 ? -17.004 -11.018 -8.306 1.00 78.56 82 ALA A N 1
ATOM 647 C CA . ALA A 1 82 ? -16.056 -10.471 -7.347 1.00 78.56 82 ALA A CA 1
ATOM 648 C C . ALA A 1 82 ? -16.033 -8.940 -7.410 1.00 78.56 82 ALA A C 1
ATOM 650 O O . ALA A 1 82 ? -16.170 -8.313 -6.368 1.00 78.56 82 ALA A O 1
ATOM 651 N N . LEU A 1 83 ? -15.966 -8.341 -8.609 1.00 79.56 83 LEU A N 1
ATOM 652 C CA . LEU A 1 83 ? -16.009 -6.884 -8.791 1.00 79.56 83 LEU A CA 1
ATOM 653 C C . LEU A 1 83 ? -17.324 -6.249 -8.313 1.00 79.56 83 LEU A C 1
ATOM 655 O O . LEU A 1 83 ? -17.286 -5.172 -7.723 1.00 79.56 83 LEU A O 1
ATOM 659 N N . ILE A 1 84 ? -18.472 -6.899 -8.525 1.00 82.75 84 ILE A N 1
ATOM 660 C CA . ILE A 1 84 ? -19.784 -6.383 -8.091 1.00 82.75 84 ILE A CA 1
ATOM 661 C C . ILE A 1 84 ? -19.887 -6.362 -6.563 1.00 82.75 84 ILE A C 1
ATOM 663 O O . ILE A 1 84 ? -20.202 -5.324 -5.979 1.00 82.75 84 ILE A O 1
ATOM 667 N N . ILE A 1 85 ? -19.590 -7.492 -5.912 1.00 80.81 85 ILE A N 1
ATOM 668 C CA . ILE A 1 85 ? -19.576 -7.602 -4.443 1.00 80.81 85 ILE A CA 1
ATOM 669 C C . ILE A 1 85 ? -18.578 -6.604 -3.870 1.00 80.81 85 ILE A C 1
ATOM 671 O O . ILE A 1 85 ? -18.849 -5.920 -2.883 1.00 80.81 85 ILE A O 1
ATOM 675 N N . SER A 1 86 ? -17.443 -6.483 -4.552 1.00 73.19 86 SER A N 1
ATOM 676 C CA . SER A 1 86 ? -16.460 -5.473 -4.269 1.00 73.19 86 SER A CA 1
ATOM 677 C C . SER A 1 86 ? -17.098 -4.064 -4.284 1.00 73.19 86 SER A C 1
ATOM 679 O O . SER A 1 86 ? -17.138 -3.383 -3.259 1.00 73.19 86 SER A O 1
ATOM 681 N N . CYS A 1 87 ? -17.633 -3.589 -5.405 1.00 74.62 87 CYS A N 1
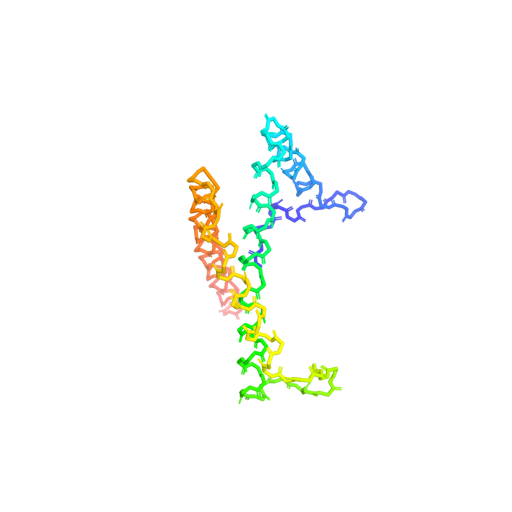ATOM 682 C CA . CYS A 1 87 ? -18.237 -2.254 -5.465 1.00 74.62 87 CYS A CA 1
ATOM 683 C C . CYS A 1 87 ? -19.285 -2.012 -4.363 1.00 74.62 87 CYS A C 1
ATOM 685 O O . CYS A 1 87 ? -19.336 -0.916 -3.810 1.00 74.62 87 CYS A O 1
ATOM 687 N N . TYR A 1 88 ? -20.054 -3.038 -3.988 1.00 78.94 88 TYR A N 1
ATOM 688 C CA . TYR A 1 88 ? -21.041 -2.955 -2.912 1.00 78.94 88 TYR A CA 1
ATOM 689 C C . TYR A 1 88 ? -20.440 -2.757 -1.507 1.00 78.94 88 TYR A C 1
ATOM 691 O O . TYR A 1 88 ? -20.984 -2.001 -0.702 1.00 78.94 88 TYR A O 1
ATOM 699 N N . MET A 1 89 ? -19.314 -3.390 -1.163 1.00 74.62 89 MET A N 1
ATOM 700 C CA . MET A 1 89 ? -18.735 -3.159 0.172 1.00 74.62 89 MET A CA 1
ATOM 701 C C . MET A 1 89 ? -18.139 -1.754 0.306 1.00 74.62 89 MET A C 1
ATOM 703 O O . MET A 1 89 ? -18.123 -1.210 1.409 1.00 74.62 89 MET A O 1
ATOM 707 N N . VAL A 1 90 ? -17.699 -1.138 -0.799 1.00 71.94 90 VAL A N 1
ATOM 708 C CA . VAL A 1 90 ? -17.123 0.217 -0.773 1.00 71.94 90 VAL A CA 1
ATOM 709 C C . VAL A 1 90 ? -18.147 1.263 -0.331 1.00 71.94 90 VAL A C 1
ATOM 711 O O . VAL A 1 90 ? -17.794 2.192 0.394 1.00 71.94 90 VAL A O 1
ATOM 714 N N . THR A 1 91 ? -19.424 1.098 -0.690 1.00 71.56 91 THR A N 1
ATOM 715 C CA . THR A 1 91 ? -20.484 2.050 -0.314 1.00 71.56 91 THR A CA 1
ATOM 716 C C . THR A 1 91 ? -20.794 2.050 1.184 1.00 71.56 91 THR A C 1
ATOM 718 O O . THR A 1 91 ? -21.421 2.983 1.672 1.00 71.56 91 THR A O 1
ATOM 721 N N . ASN A 1 92 ? -20.349 1.028 1.922 1.00 73.62 92 ASN A N 1
ATOM 722 C CA . ASN A 1 92 ? -20.543 0.907 3.367 1.00 73.62 92 ASN A CA 1
ATOM 723 C C . ASN A 1 92 ? -19.371 1.484 4.186 1.00 73.62 92 ASN A C 1
ATOM 725 O O . ASN A 1 92 ? -19.384 1.410 5.416 1.00 73.62 92 ASN A O 1
ATOM 729 N N . PHE A 1 93 ? -18.339 2.042 3.544 1.00 73.62 93 PHE A N 1
ATOM 730 C CA . PHE A 1 93 ? -17.174 2.541 4.269 1.00 73.62 93 PHE A CA 1
ATOM 731 C C . PHE A 1 93 ? -17.405 3.877 4.969 1.00 73.62 93 PHE A C 1
ATOM 733 O O . PHE A 1 93 ? -18.029 4.802 4.454 1.00 73.62 93 PHE A O 1
ATOM 740 N N . THR A 1 94 ? -16.792 4.004 6.146 1.00 78.44 94 THR A N 1
ATOM 741 C CA . THR A 1 94 ? -16.736 5.278 6.865 1.00 78.44 94 THR A CA 1
ATOM 742 C C . THR A 1 94 ? -15.823 6.279 6.150 1.00 78.44 94 THR A C 1
ATOM 744 O O . THR A 1 94 ? -14.807 5.907 5.559 1.00 78.44 94 THR A O 1
ATOM 747 N N . TRP A 1 95 ? -16.127 7.574 6.281 1.00 81.31 95 TRP A N 1
ATOM 748 C CA . TRP A 1 95 ? -15.318 8.655 5.698 1.00 81.31 95 TRP A CA 1
ATOM 749 C C . TRP A 1 95 ? -13.840 8.597 6.121 1.00 81.31 95 TRP A C 1
ATOM 751 O O . TRP A 1 95 ? -12.942 8.863 5.324 1.00 81.31 95 TRP A O 1
ATOM 761 N N . LYS A 1 96 ? -13.572 8.169 7.364 1.00 80.75 96 LYS A N 1
ATOM 762 C CA . LYS A 1 96 ? -12.208 7.981 7.885 1.00 80.75 96 LYS A CA 1
ATOM 763 C C . LYS A 1 96 ? -11.424 6.936 7.088 1.00 80.75 96 LYS A C 1
ATOM 765 O O . LYS A 1 96 ? -10.250 7.146 6.803 1.00 80.75 96 LYS A O 1
ATOM 770 N N . THR A 1 97 ? -12.065 5.831 6.710 1.00 82.12 97 THR A N 1
ATOM 771 C CA . THR A 1 97 ? -11.441 4.763 5.916 1.00 82.12 97 THR A CA 1
ATOM 772 C C . THR A 1 97 ? -11.097 5.246 4.510 1.00 82.12 97 THR A C 1
ATOM 774 O O . THR A 1 97 ? -9.995 4.993 4.030 1.00 82.12 97 THR A O 1
ATOM 777 N N . ILE A 1 98 ? -12.003 5.994 3.873 1.00 83.06 98 ILE A N 1
ATOM 778 C CA . ILE A 1 98 ? -11.771 6.563 2.539 1.00 83.06 98 ILE A CA 1
ATOM 779 C C . ILE A 1 98 ? -10.589 7.538 2.570 1.00 83.06 98 ILE A C 1
ATOM 781 O O . ILE A 1 98 ? -9.706 7.454 1.719 1.00 83.06 98 ILE A O 1
ATOM 785 N N . LEU A 1 99 ? -10.525 8.413 3.579 1.00 87.56 99 LEU A N 1
ATOM 786 C CA . LEU A 1 99 ? -9.427 9.369 3.738 1.00 87.56 99 LEU A CA 1
ATOM 787 C C . LEU A 1 99 ? -8.073 8.659 3.857 1.00 87.56 99 LEU A C 1
ATOM 789 O O . LEU A 1 99 ? -7.121 9.029 3.175 1.00 87.56 99 LEU A O 1
ATOM 793 N N . VAL A 1 100 ? -7.997 7.601 4.667 1.00 86.44 100 VAL A N 1
ATOM 794 C CA . VAL A 1 100 ? -6.784 6.777 4.794 1.00 86.44 100 VAL A CA 1
ATOM 795 C C . VAL A 1 100 ? -6.424 6.123 3.463 1.00 86.44 100 VAL A C 1
ATOM 797 O O . VAL A 1 100 ? -5.260 6.152 3.074 1.00 86.44 100 VAL A O 1
ATOM 800 N N . GLY A 1 101 ? -7.412 5.604 2.731 1.00 85.69 101 GLY A N 1
ATOM 801 C CA . GLY A 1 101 ? -7.217 5.073 1.383 1.00 85.69 101 GLY A CA 1
ATOM 802 C C . GLY A 1 101 ? -6.596 6.077 0.421 1.00 85.69 101 GLY A C 1
ATOM 803 O O . GLY A 1 101 ? -5.641 5.746 -0.277 1.00 85.69 101 GLY A O 1
ATOM 804 N N . ILE A 1 102 ? -7.098 7.314 0.417 1.00 87.50 102 ILE A N 1
ATOM 805 C CA . ILE A 1 102 ? -6.569 8.397 -0.420 1.00 87.50 102 ILE A CA 1
ATOM 806 C C . ILE A 1 102 ? -5.127 8.719 -0.025 1.00 87.50 102 ILE A C 1
ATOM 808 O O . ILE A 1 102 ? -4.265 8.785 -0.897 1.00 87.50 102 ILE A O 1
ATOM 812 N N . VAL A 1 103 ? -4.837 8.870 1.272 1.00 89.25 103 VAL A N 1
ATOM 813 C CA . VAL A 1 103 ? -3.474 9.145 1.759 1.00 89.25 103 VAL A CA 1
ATOM 814 C C . VAL A 1 103 ? -2.510 8.038 1.335 1.00 89.25 103 VAL A C 1
ATOM 816 O O . VAL A 1 103 ? -1.445 8.327 0.794 1.00 89.25 103 VAL A O 1
ATOM 819 N N . VAL A 1 104 ? -2.893 6.772 1.519 1.00 86.69 104 VAL A N 1
ATOM 820 C CA . VAL A 1 104 ? -2.085 5.622 1.091 1.00 86.69 104 VAL A CA 1
ATOM 821 C C . VAL A 1 104 ? -1.904 5.614 -0.428 1.00 86.69 104 VAL A C 1
ATOM 823 O O . VAL A 1 104 ? -0.794 5.383 -0.901 1.00 86.69 104 VAL A O 1
ATOM 826 N N . GLY A 1 105 ? -2.950 5.924 -1.198 1.00 87.06 105 GLY A N 1
ATOM 827 C CA . GLY A 1 105 ? -2.882 6.028 -2.656 1.00 87.06 105 GLY A CA 1
ATOM 828 C C . GLY A 1 105 ? -1.926 7.124 -3.135 1.00 87.06 105 GLY A C 1
ATOM 829 O O . GLY A 1 105 ? -1.109 6.883 -4.021 1.00 87.06 105 GLY A O 1
ATOM 830 N N . VAL A 1 106 ? -1.962 8.304 -2.510 1.00 90.56 106 VAL A N 1
ATOM 831 C CA . VAL A 1 106 ? -1.034 9.407 -2.806 1.00 90.56 106 VAL A CA 1
ATOM 832 C C . VAL A 1 106 ? 0.400 9.017 -2.452 1.00 90.56 106 VAL A C 1
ATOM 834 O O . VAL A 1 106 ? 1.301 9.211 -3.265 1.00 90.56 106 VAL A O 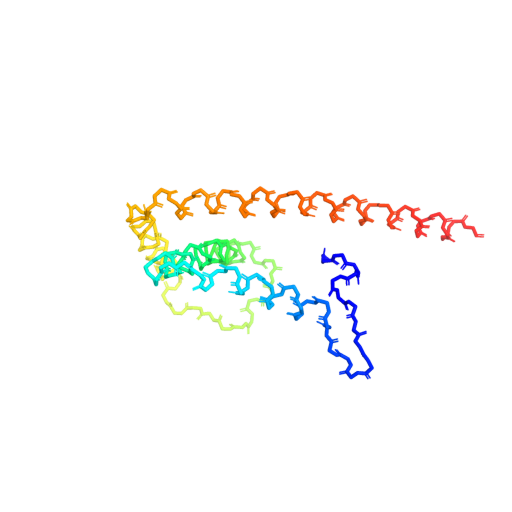1
ATOM 837 N N . LEU A 1 107 ? 0.624 8.417 -1.278 1.00 87.62 107 LEU A N 1
ATOM 838 C CA . LEU A 1 107 ? 1.949 7.931 -0.879 1.00 87.62 107 LEU A CA 1
ATOM 839 C C . LEU A 1 107 ? 2.484 6.873 -1.853 1.00 87.62 107 LEU A C 1
ATOM 841 O O . LEU A 1 107 ? 3.661 6.918 -2.211 1.00 87.62 107 LEU A O 1
ATOM 845 N N . ALA A 1 108 ? 1.630 5.959 -2.319 1.00 85.06 108 ALA A N 1
ATOM 846 C CA . ALA A 1 108 ? 1.994 4.953 -3.310 1.00 85.06 108 ALA A CA 1
ATOM 847 C C . ALA A 1 108 ? 2.358 5.583 -4.664 1.00 85.06 108 ALA A C 1
ATOM 849 O O . ALA A 1 108 ? 3.368 5.204 -5.255 1.00 85.06 108 ALA A O 1
ATOM 850 N N . ALA A 1 109 ? 1.594 6.576 -5.128 1.00 86.50 109 ALA A N 1
ATOM 851 C CA . ALA A 1 109 ? 1.891 7.304 -6.360 1.00 86.50 109 ALA A CA 1
ATOM 852 C C . ALA A 1 109 ? 3.227 8.058 -6.268 1.00 86.50 109 ALA A C 1
ATOM 854 O O . ALA A 1 109 ? 4.062 7.955 -7.165 1.00 86.50 109 ALA A O 1
ATOM 855 N N . VAL A 1 110 ? 3.477 8.760 -5.157 1.00 87.25 110 VAL A N 1
ATOM 856 C CA . VAL A 1 110 ? 4.759 9.442 -4.914 1.00 87.25 110 VAL A CA 1
ATOM 857 C C . VAL A 1 110 ? 5.909 8.437 -4.895 1.00 87.25 110 VAL A C 1
ATOM 859 O O . VAL A 1 110 ? 6.926 8.659 -5.550 1.00 87.25 110 VAL A O 1
ATOM 862 N N . ALA A 1 111 ? 5.750 7.312 -4.192 1.00 83.50 111 ALA A N 1
ATOM 863 C CA . ALA A 1 111 ? 6.761 6.262 -4.161 1.00 83.50 111 ALA A CA 1
ATOM 864 C C . ALA A 1 111 ? 7.061 5.726 -5.569 1.00 83.50 111 ALA A C 1
ATOM 866 O O . ALA A 1 111 ? 8.231 5.586 -5.919 1.00 83.50 111 ALA A O 1
ATOM 867 N N . TYR A 1 112 ? 6.033 5.494 -6.390 1.00 82.56 112 TYR A N 1
ATOM 868 C CA . TYR A 1 112 ? 6.185 5.047 -7.775 1.00 82.56 112 TYR A CA 1
ATOM 869 C C . TYR A 1 112 ? 7.028 6.024 -8.612 1.00 82.56 112 TYR A C 1
ATOM 871 O O . TYR A 1 112 ? 8.020 5.606 -9.207 1.00 82.56 112 TYR A O 1
ATOM 879 N N . PHE A 1 113 ? 6.728 7.327 -8.565 1.00 84.00 113 PHE A N 1
ATOM 880 C CA . PHE A 1 113 ? 7.515 8.349 -9.272 1.00 84.00 113 PHE A CA 1
ATOM 881 C C . PHE A 1 113 ? 8.977 8.426 -8.801 1.00 84.00 113 PHE A C 1
ATOM 883 O O . PHE A 1 113 ? 9.885 8.654 -9.602 1.00 84.00 113 PHE A O 1
ATOM 890 N N . PHE A 1 114 ? 9.233 8.240 -7.502 1.00 79.94 114 PHE A N 1
ATOM 891 C CA . PHE A 1 114 ? 10.601 8.206 -6.972 1.00 79.94 114 PHE A CA 1
ATOM 892 C C . PHE A 1 114 ? 11.387 6.991 -7.472 1.00 79.94 114 PHE A C 1
ATOM 894 O O . PHE A 1 114 ? 12.578 7.114 -7.760 1.00 79.94 114 PHE A O 1
ATOM 901 N N . ILE A 1 115 ? 10.728 5.837 -7.580 1.00 76.00 115 ILE A N 1
ATOM 902 C CA . ILE A 1 115 ? 11.327 4.597 -8.080 1.00 76.00 115 ILE A CA 1
ATOM 903 C C . ILE A 1 115 ? 11.662 4.732 -9.566 1.00 76.00 115 ILE A C 1
ATOM 905 O O . ILE A 1 115 ? 12.786 4.432 -9.958 1.00 76.00 115 ILE A O 1
ATOM 909 N N . GLU A 1 116 ? 10.727 5.237 -10.370 1.00 76.81 116 GLU A N 1
ATOM 910 C CA . GLU A 1 116 ? 10.920 5.457 -11.807 1.00 76.81 116 GLU A CA 1
ATOM 911 C C . GLU A 1 116 ? 12.114 6.388 -12.071 1.00 76.81 116 GLU A C 1
ATOM 913 O O . GLU A 1 116 ? 13.016 6.068 -12.847 1.00 76.81 116 GLU A O 1
ATOM 918 N N . LYS A 1 117 ? 12.208 7.488 -11.315 1.00 72.56 117 LYS A N 1
ATOM 919 C CA . LYS A 1 117 ? 13.324 8.439 -11.409 1.00 72.56 117 LYS A CA 1
ATOM 920 C C . LYS A 1 117 ? 14.677 7.844 -10.989 1.00 72.56 117 LYS A C 1
ATOM 922 O O . LYS A 1 117 ? 15.711 8.235 -11.541 1.00 72.56 117 LYS A O 1
ATOM 927 N N . ASP A 1 118 ? 14.704 6.939 -10.009 1.00 71.44 118 ASP A N 1
ATOM 928 C CA . ASP A 1 118 ? 15.932 6.248 -9.585 1.00 71.44 118 ASP A CA 1
ATOM 929 C C . ASP A 1 118 ? 16.376 5.202 -10.623 1.00 71.44 118 ASP A C 1
ATOM 931 O O . ASP A 1 118 ? 17.562 5.122 -10.959 1.00 71.44 118 ASP A O 1
ATOM 935 N N . GLU A 1 119 ? 15.428 4.463 -11.211 1.00 73.00 119 GLU A N 1
ATOM 936 C CA . GLU A 1 119 ? 15.698 3.506 -12.290 1.00 73.00 119 GLU A CA 1
ATOM 937 C C . GLU A 1 119 ? 16.243 4.208 -13.546 1.00 73.00 119 GLU A C 1
ATOM 939 O O . GLU A 1 119 ? 17.280 3.789 -14.071 1.00 73.00 119 GLU A O 1
ATOM 944 N N . GLU A 1 120 ? 15.655 5.331 -13.974 1.00 75.25 120 GLU A N 1
ATOM 945 C CA . GLU A 1 120 ? 16.177 6.135 -15.090 1.00 75.25 120 GLU A CA 1
ATOM 946 C C . GLU A 1 120 ? 17.621 6.608 -14.855 1.00 75.25 120 GLU A C 1
ATOM 948 O O . GLU A 1 120 ? 18.472 6.574 -15.755 1.00 75.25 120 GLU A O 1
ATOM 953 N N . LYS A 1 121 ? 17.924 7.053 -13.630 1.00 72.75 121 LYS A N 1
ATOM 954 C CA . LYS A 1 121 ? 19.257 7.538 -13.255 1.00 72.75 121 LYS A CA 1
ATOM 955 C C . LYS A 1 121 ? 20.280 6.401 -13.234 1.00 72.75 121 LYS A C 1
ATOM 957 O O . LYS A 1 121 ? 21.413 6.591 -13.683 1.00 72.75 121 LYS A O 1
ATOM 962 N N . HIS A 1 122 ? 19.885 5.223 -12.754 1.00 73.31 122 HIS A N 1
ATOM 963 C CA . HIS A 1 122 ? 20.734 4.036 -12.744 1.00 73.31 122 HIS A CA 1
ATOM 964 C C . HIS A 1 122 ? 21.031 3.535 -14.164 1.00 73.31 122 HIS A C 1
ATOM 966 O O . HIS A 1 122 ? 22.191 3.272 -14.485 1.00 73.31 122 HIS A O 1
ATOM 972 N N . GLN A 1 123 ? 20.023 3.497 -15.040 1.00 76.81 123 GLN A N 1
ATOM 973 C CA . GLN A 1 123 ? 20.200 3.118 -16.445 1.00 76.81 123 GLN A CA 1
ATOM 974 C C . GLN A 1 123 ? 21.149 4.080 -17.183 1.00 76.81 123 GLN A C 1
ATOM 976 O O . GLN A 1 123 ? 22.047 3.632 -17.898 1.00 76.81 123 GLN A O 1
ATOM 981 N N . LYS A 1 124 ? 21.038 5.399 -16.948 1.00 76.69 124 LYS A N 1
ATOM 982 C CA . LYS A 1 124 ? 21.979 6.403 -17.491 1.00 76.69 124 LYS A CA 1
ATOM 983 C C . LYS A 1 124 ? 23.416 6.236 -16.983 1.00 76.69 124 LYS A C 1
ATOM 985 O O . LYS A 1 124 ? 24.361 6.522 -17.714 1.00 76.69 124 LYS A O 1
ATOM 990 N N . TYR A 1 125 ? 23.606 5.793 -15.741 1.00 76.81 125 TYR A N 1
ATOM 991 C CA . TYR A 1 125 ? 24.940 5.503 -15.207 1.00 76.81 125 TYR A CA 1
ATOM 992 C C . TYR A 1 125 ? 25.560 4.265 -15.873 1.00 76.81 125 TYR A C 1
ATOM 994 O O . TYR A 1 125 ? 26.714 4.311 -16.300 1.00 76.81 125 TYR A O 1
ATOM 1002 N N . LEU A 1 126 ? 24.785 3.183 -16.016 1.00 80.69 126 LEU A N 1
ATOM 1003 C CA . LEU A 1 126 ? 25.243 1.946 -16.655 1.00 80.69 126 LEU A CA 1
ATOM 1004 C C . LEU A 1 126 ? 25.589 2.154 -18.135 1.00 80.69 126 LEU A C 1
ATOM 1006 O O . LEU A 1 126 ? 26.619 1.665 -18.595 1.00 80.69 126 LEU A O 1
ATOM 1010 N N . SER A 1 127 ? 24.788 2.928 -18.875 1.00 78.50 127 SER A N 1
ATOM 1011 C CA . SER A 1 127 ? 25.082 3.243 -20.280 1.00 78.50 127 SER A CA 1
ATOM 1012 C C . SER A 1 127 ? 26.354 4.082 -20.444 1.00 78.50 127 SER A C 1
ATOM 1014 O O . SER A 1 127 ? 27.122 3.847 -21.375 1.00 78.50 127 SER A O 1
ATOM 1016 N N . LYS A 1 128 ? 26.633 5.000 -19.508 1.00 81.06 128 LYS A N 1
ATOM 1017 C CA . LYS A 1 128 ? 27.870 5.798 -19.489 1.00 81.06 128 LYS A CA 1
ATOM 1018 C C . LYS A 1 128 ? 29.115 4.963 -19.166 1.00 81.06 128 LYS A C 1
ATOM 1020 O O . LYS A 1 128 ? 30.178 5.255 -19.699 1.00 81.06 128 LYS A O 1
ATOM 1025 N N . MET A 1 129 ? 28.987 3.936 -18.323 1.00 77.44 129 MET A N 1
ATOM 1026 C CA . MET A 1 129 ? 30.076 3.004 -17.989 1.00 77.44 129 MET A CA 1
ATOM 1027 C C . MET A 1 129 ? 30.349 1.991 -19.108 1.00 77.44 129 MET A C 1
ATOM 1029 O O . MET A 1 129 ? 31.484 1.573 -19.267 1.00 77.44 129 MET A O 1
ATOM 1033 N N . ARG A 1 130 ? 29.328 1.609 -19.890 1.00 77.06 130 ARG A N 1
ATOM 1034 C CA . ARG A 1 130 ? 29.473 0.693 -21.036 1.00 77.06 130 ARG A CA 1
ATOM 1035 C C . ARG A 1 130 ? 30.124 1.348 -22.262 1.00 77.06 130 ARG A C 1
ATOM 1037 O O . ARG A 1 130 ? 30.687 0.647 -23.091 1.00 77.06 130 ARG A O 1
ATOM 1044 N N . ASN A 1 131 ? 30.024 2.671 -22.380 1.00 71.31 131 ASN A N 1
ATOM 1045 C CA . ASN A 1 131 ? 30.608 3.458 -23.472 1.00 71.31 131 ASN A CA 1
ATOM 1046 C C . ASN A 1 131 ? 32.021 3.996 -23.150 1.00 71.31 131 ASN A C 1
ATOM 1048 O O . ASN A 1 131 ? 32.476 4.926 -23.815 1.00 71.31 131 ASN A O 1
ATOM 1052 N N . LYS A 1 132 ? 32.686 3.470 -22.117 1.00 54.75 132 LYS A N 1
ATOM 1053 C CA . LYS A 1 132 ? 34.040 3.846 -21.697 1.00 54.75 132 LYS A CA 1
ATOM 1054 C C . LYS A 1 132 ? 34.923 2.606 -21.673 1.00 54.75 132 LYS A C 1
ATOM 1056 O O . LYS A 1 132 ? 36.116 2.759 -22.001 1.00 54.75 132 LYS A O 1
#

pLDDT: mean 78.89, std 8.62, range [54.75, 92.62]

Sequence (132 aa):
MLPKWIGKKNKHDAAWVAILLSAIITMILITQSYLFLVSCIVLASFIQYVPSILAVIKFKHTNEFPNNGFKLPFGYVIPALALIISCYMVTNFTWKTILVGIVVGVLAAVAYFFIEKDEEKHQKYLSKMRNK

Secondary structure (DSSP, 8-state):
---TTTT---TTS--HHHHHHHHHHHHHHTTS-HHHHHHHHHHHHHHHHHHHHHHHHHHHHH--S---SPPPTTTTHHHHHHHHHHHHHHTT--HHHHHHHHHHHHHHHHHHHHHHHHHHHHHHHHHHHHT-